Protein AF-A0A177VEA9-F1 (afdb_monomer)

Nearest PDB structures (foldseek):
  5j0h-assembly2_B  TM=8.529E-01  e=8.621E-01  synthetic construct
  5j0h-assembly1_A  TM=8.528E-01  e=9.200E-01  synthetic construct
  6msq-assembly1_A  TM=7.925E-01  e=1.118E+00  synthetic construct
  5of9-assembly1_B  TM=7.690E-01  e=9.819E-01  Homo sapiens
  6naf-assembly1_A  TM=8.409E-01  e=2.009E+00  synthetic construct

Secondary structure (DSSP, 8-state):
---TTSTTTHHHHHHHHGGG----PPP--SS-------------------S-TTHHHHHHHHHHHHHHHHHHHHTTGGGGGGS-HHHHHHHHHHHHHHHHHHHHHHHHHHHHHHHHTT--

Solvent-accessible surface area (backbone atoms only — not comparable to full-atom values): 7577 Å² total; per-residue (Å²): 136,83,68,79,73,63,70,72,53,57,65,62,60,58,62,69,62,60,80,79,72,72,80,83,76,72,82,88,66,78,88,70,74,88,78,83,74,79,88,74,77,74,70,79,73,81,69,74,76,85,57,72,80,58,55,67,58,52,48,52,37,53,51,54,28,50,52,35,50,50,51,25,49,74,74,35,57,93,51,51,88,81,47,55,74,68,53,45,51,52,41,51,51,34,53,52,51,30,54,51,37,49,50,52,37,55,53,50,53,54,50,50,51,58,51,58,76,69,57,130

Radius of gyration: 28.34 Å; Cα contacts (8 Å, |Δi|>4): 33; chains: 1; bounding box: 60×47×80 Å

Mean predicted aligned error: 18.33 Å

Foldseek 3Di:
DPDPVVVVVVVVVVVVVVVPDDDPPDPPDDPPDDPDDDPPPPDPPPPDCPDLPCPVVLVVLVVVLVVLVVVLVVLPVVPLVVDDPVSVVVSVVSVVVSVVSVVVSVVSVVVSVVVVVPDD

Organism: NCBI:txid13290

Sequence (120 aa):
MVCARLLLIAPFLLLATLAISAPLTGPICPPCSTLSTASSLETRTEGSPSGDMWDPVLQGFVDNYNRIMDEARQTGLYHYENMSPEQKARVTELMSQAKYAAKEMFRNARIIEKVRLRRP

pLDDT: mean 73.72, std 20.18, range [42.72, 97.19]

Structure (mmCIF, N/CA/C/O backbone):
data_AF-A0A177VEA9-F1
#
_entry.id   AF-A0A177VEA9-F1
#
loop_
_atom_site.group_PDB
_atom_site.id
_atom_site.type_symbol
_atom_site.label_a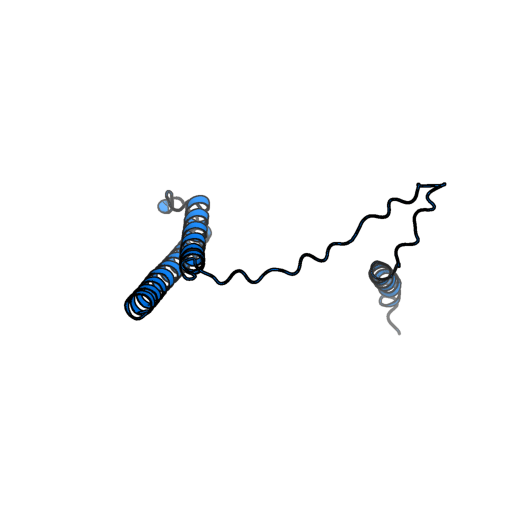tom_id
_atom_site.label_alt_id
_atom_site.label_comp_id
_atom_site.label_asym_id
_atom_site.label_entity_id
_atom_site.label_seq_id
_atom_site.pdbx_PDB_ins_code
_atom_site.Cartn_x
_atom_site.Cartn_y
_atom_site.Cartn_z
_atom_site.occupancy
_atom_site.B_iso_or_equiv
_atom_site.auth_seq_id
_atom_site.auth_comp_id
_atom_site.auth_asym_id
_atom_site.auth_atom_id
_atom_site.pdbx_PDB_model_num
ATOM 1 N N . MET A 1 1 ? 31.786 9.030 49.792 1.00 45.50 1 MET A N 1
ATOM 2 C CA . MET A 1 1 ? 31.054 7.750 49.921 1.00 45.50 1 MET A CA 1
ATOM 3 C C . MET A 1 1 ? 30.748 7.261 48.516 1.00 45.50 1 MET A C 1
ATOM 5 O O . MET A 1 1 ? 29.825 7.754 47.887 1.00 45.50 1 MET A O 1
ATOM 9 N N . VAL A 1 2 ? 31.625 6.416 47.973 1.00 51.34 2 VAL A N 1
ATOM 10 C CA . VAL A 1 2 ? 31.560 5.957 46.579 1.00 51.34 2 VAL A CA 1
ATOM 11 C C . VAL A 1 2 ? 30.554 4.809 46.504 1.00 51.34 2 VAL A C 1
ATOM 13 O O . VAL A 1 2 ? 30.642 3.847 47.262 1.00 51.34 2 VAL A O 1
ATOM 16 N N . CYS A 1 3 ? 29.543 4.976 45.656 1.00 49.50 3 CYS A N 1
ATOM 17 C CA . CYS A 1 3 ? 28.354 4.137 45.568 1.00 49.50 3 CYS A CA 1
ATOM 18 C C . CYS A 1 3 ? 28.681 2.652 45.335 1.00 49.50 3 CYS A C 1
ATOM 20 O O . CYS A 1 3 ? 29.024 2.249 44.225 1.00 49.50 3 CYS A O 1
ATOM 22 N N . ALA A 1 4 ? 28.433 1.819 46.350 1.00 57.16 4 ALA A N 1
ATOM 23 C CA . ALA A 1 4 ? 28.540 0.355 46.295 1.00 57.16 4 ALA A CA 1
ATOM 24 C C . ALA A 1 4 ? 27.642 -0.314 45.227 1.00 57.16 4 ALA A C 1
ATOM 26 O O . ALA A 1 4 ? 27.793 -1.495 44.935 1.00 57.16 4 ALA A O 1
ATOM 27 N N . ARG A 1 5 ? 26.715 0.435 44.613 1.00 56.41 5 ARG A N 1
ATOM 28 C CA . ARG A 1 5 ? 25.785 -0.060 43.586 1.00 56.41 5 ARG A CA 1
ATOM 29 C C . ARG A 1 5 ? 26.388 -0.136 42.175 1.00 56.41 5 ARG A C 1
ATOM 31 O O . ARG A 1 5 ? 25.845 -0.849 41.342 1.00 56.41 5 ARG A O 1
ATOM 38 N N . LEU A 1 6 ? 27.507 0.547 41.906 1.00 52.91 6 LEU A N 1
ATOM 39 C CA . LEU A 1 6 ? 28.163 0.536 40.585 1.00 52.91 6 LEU A CA 1
ATOM 40 C C . LEU A 1 6 ? 29.042 -0.706 40.348 1.00 52.91 6 LEU A C 1
ATOM 42 O O . LEU A 1 6 ? 29.246 -1.096 39.202 1.00 52.91 6 LEU A O 1
ATOM 46 N N . LEU A 1 7 ? 29.509 -1.370 41.412 1.00 54.59 7 LEU A N 1
ATOM 47 C CA . LEU A 1 7 ? 30.357 -2.568 41.309 1.00 54.59 7 LEU A CA 1
ATOM 48 C C . LEU A 1 7 ? 29.597 -3.835 40.881 1.00 54.59 7 LEU A C 1
ATOM 50 O O . LEU A 1 7 ? 30.218 -4.785 40.416 1.00 54.59 7 LEU A O 1
ATOM 54 N N . LEU A 1 8 ? 28.265 -3.850 40.991 1.00 58.12 8 LEU A N 1
ATOM 55 C CA . LEU A 1 8 ? 27.439 -5.012 40.634 1.00 58.12 8 LEU A CA 1
ATOM 56 C C . LEU A 1 8 ? 27.075 -5.084 39.144 1.00 58.12 8 LEU A C 1
ATOM 58 O O . LEU A 1 8 ? 26.653 -6.136 38.676 1.00 58.12 8 LEU A O 1
ATOM 62 N N . ILE A 1 9 ? 27.251 -3.996 38.388 1.00 59.81 9 ILE A N 1
ATOM 63 C CA . ILE A 1 9 ? 26.887 -3.931 36.960 1.00 59.81 9 ILE A CA 1
ATOM 64 C C . ILE A 1 9 ? 28.085 -4.291 36.062 1.00 59.81 9 ILE A C 1
ATOM 66 O O . ILE A 1 9 ? 27.911 -4.795 34.953 1.00 59.81 9 ILE A O 1
ATOM 70 N N . ALA A 1 10 ? 29.310 -4.110 36.565 1.00 58.12 10 ALA A N 1
ATOM 71 C CA . ALA A 1 10 ? 30.545 -4.427 35.851 1.00 58.12 10 ALA A CA 1
ATOM 72 C C . ALA A 1 10 ? 30.660 -5.892 35.359 1.00 58.12 10 ALA A C 1
ATOM 74 O O . ALA A 1 10 ? 31.034 -6.079 34.200 1.00 58.12 10 ALA A O 1
ATOM 75 N N . PRO A 1 11 ? 30.318 -6.940 36.143 1.00 60.03 11 PRO A N 1
ATOM 76 C CA . PRO A 1 11 ? 30.458 -8.316 35.661 1.00 60.03 11 PRO A CA 1
ATOM 77 C C . PRO A 1 11 ? 29.437 -8.685 34.571 1.00 60.03 11 PRO A C 1
ATOM 79 O O . PRO A 1 11 ? 29.753 -9.486 33.696 1.00 60.03 11 PRO A O 1
ATOM 82 N N . PHE A 1 12 ? 28.245 -8.074 34.559 1.00 58.47 12 PHE A N 1
ATOM 83 C CA . PHE A 1 12 ? 27.231 -8.333 33.525 1.00 58.47 12 PHE A CA 1
ATOM 84 C C . PHE A 1 12 ? 27.603 -7.728 32.164 1.00 58.47 12 PHE A C 1
ATOM 86 O O . PHE A 1 12 ? 27.297 -8.315 31.129 1.00 58.47 12 PHE A O 1
ATOM 93 N N . LEU A 1 13 ? 28.317 -6.598 32.151 1.00 57.31 13 LEU A N 1
ATOM 94 C CA . LEU A 1 13 ? 28.821 -5.987 30.915 1.00 57.31 13 LEU A CA 1
ATOM 95 C C . LEU A 1 13 ? 29.963 -6.791 30.270 1.00 57.31 13 LEU A C 1
ATOM 97 O O . LEU A 1 13 ? 30.078 -6.796 29.047 1.00 57.31 13 LEU A O 1
ATOM 101 N N . LEU A 1 14 ? 30.766 -7.511 31.062 1.00 55.47 14 LEU A N 1
ATOM 102 C CA . LEU A 1 14 ? 31.826 -8.398 30.555 1.00 55.47 14 LEU A CA 1
ATOM 103 C C . LEU A 1 14 ? 31.286 -9.693 29.921 1.00 55.47 14 LEU A C 1
ATOM 105 O O . LEU A 1 14 ? 31.923 -10.251 29.033 1.00 55.47 14 LEU A O 1
ATOM 109 N N . LEU A 1 15 ? 30.107 -10.165 30.336 1.00 54.41 15 LEU A N 1
ATOM 110 C CA . LEU A 1 15 ? 29.469 -11.353 29.750 1.00 54.41 15 LEU A CA 1
ATOM 111 C C . LEU A 1 15 ? 28.900 -11.086 28.347 1.00 54.41 15 LEU A C 1
ATOM 113 O O . LEU A 1 15 ? 28.901 -11.984 27.509 1.00 54.41 15 LEU A O 1
ATOM 117 N N . ALA A 1 16 ? 28.458 -9.857 28.059 1.00 55.09 16 ALA A N 1
ATOM 118 C CA . ALA A 1 16 ? 27.901 -9.496 26.753 1.00 55.09 16 ALA A CA 1
ATOM 119 C C . ALA A 1 16 ? 28.967 -9.374 25.646 1.00 55.09 16 ALA A C 1
ATOM 121 O O . ALA A 1 16 ? 28.654 -9.549 24.469 1.00 55.09 16 ALA A O 1
ATOM 122 N N . THR A 1 17 ? 30.228 -9.104 25.997 1.00 51.78 17 THR A N 1
ATOM 123 C CA . THR A 1 17 ? 31.314 -8.918 25.020 1.00 51.78 17 THR A CA 1
ATOM 124 C C . THR A 1 17 ? 32.035 -10.211 24.640 1.00 51.78 17 THR A C 1
ATOM 126 O O . THR A 1 17 ? 32.706 -10.239 23.611 1.00 51.78 17 THR A O 1
ATOM 129 N N . LEU A 1 18 ? 31.860 -11.307 25.389 1.00 47.31 18 LEU A N 1
ATOM 130 C CA . LEU A 1 18 ? 32.499 -12.590 25.063 1.00 47.31 18 LEU A CA 1
ATOM 131 C C . LEU A 1 18 ? 31.842 -13.331 23.882 1.00 47.31 18 LEU A C 1
ATOM 133 O O . LEU A 1 18 ? 32.449 -14.236 23.317 1.00 47.31 18 LEU A O 1
ATOM 137 N N . ALA A 1 19 ? 30.623 -12.954 23.482 1.00 49.78 19 ALA A N 1
ATOM 138 C CA . ALA A 1 19 ? 29.883 -13.639 22.418 1.00 49.78 19 ALA A CA 1
ATOM 139 C C . ALA A 1 19 ? 30.301 -13.238 20.986 1.00 49.78 19 ALA A C 1
ATOM 141 O O . ALA A 1 19 ? 29.819 -13.837 20.029 1.00 49.78 19 ALA A O 1
ATOM 142 N N . ILE A 1 20 ? 31.176 -12.235 20.817 1.00 54.25 20 ILE A N 1
ATOM 143 C CA . ILE A 1 20 ? 31.501 -11.660 19.494 1.00 54.25 20 ILE A CA 1
ATOM 144 C C . ILE A 1 20 ? 32.901 -12.059 18.990 1.00 54.25 20 ILE A C 1
ATOM 146 O O . ILE A 1 20 ? 33.250 -11.799 17.841 1.00 54.25 20 ILE A O 1
ATOM 150 N N . SER A 1 21 ? 33.707 -12.763 19.782 1.00 53.12 21 SER A N 1
ATOM 151 C CA . SER A 1 21 ? 35.072 -13.106 19.370 1.00 53.12 21 SER A CA 1
ATOM 152 C C . SER A 1 21 ? 35.501 -14.479 19.867 1.00 53.12 21 SER A C 1
ATOM 154 O O . SER A 1 21 ? 36.320 -14.601 20.775 1.00 53.12 21 SER A O 1
ATOM 156 N N . ALA A 1 22 ? 34.975 -15.521 19.230 1.00 48.22 22 ALA A N 1
ATOM 157 C CA . ALA A 1 22 ? 35.646 -16.809 19.174 1.00 48.22 22 ALA A CA 1
ATOM 158 C C . ALA A 1 22 ? 35.840 -17.167 17.692 1.00 48.22 22 ALA A C 1
ATOM 160 O O . ALA A 1 22 ? 34.844 -17.359 16.988 1.00 48.22 22 ALA A O 1
ATOM 161 N N . PRO A 1 23 ? 37.083 -17.230 17.176 1.00 49.41 23 PRO A N 1
ATOM 162 C CA . PRO A 1 23 ? 37.318 -17.898 15.906 1.00 49.41 23 PRO A CA 1
ATOM 163 C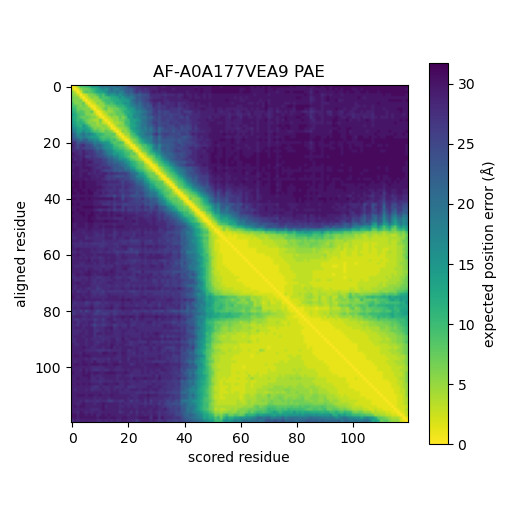 C . PRO A 1 23 ? 36.858 -19.347 16.086 1.00 49.41 23 PRO A C 1
ATOM 165 O O . PRO A 1 23 ? 37.154 -19.951 17.116 1.00 49.41 23 PRO A O 1
ATOM 168 N N . LEU A 1 24 ? 36.090 -19.882 15.134 1.00 44.91 24 LEU A N 1
ATOM 169 C CA . LEU A 1 24 ? 35.652 -21.277 15.166 1.00 44.91 24 LEU A CA 1
ATOM 170 C C . LEU A 1 24 ? 36.890 -22.184 15.246 1.00 44.91 24 LEU A C 1
ATOM 172 O O . LEU A 1 24 ? 37.538 -22.471 14.241 1.00 44.91 24 LEU A O 1
ATOM 176 N N . THR A 1 25 ? 37.224 -22.613 16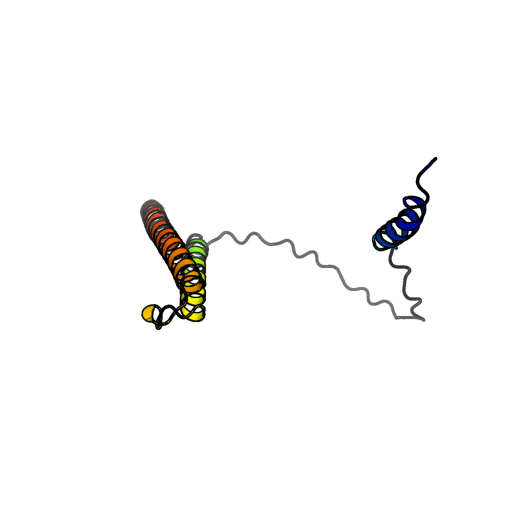.460 1.00 44.84 25 THR A N 1
ATOM 177 C CA . THR A 1 25 ? 38.193 -23.666 16.732 1.00 44.84 25 THR A CA 1
ATOM 178 C C . THR A 1 25 ? 37.668 -24.927 16.062 1.00 44.84 25 THR A C 1
ATOM 180 O O . THR A 1 25 ? 36.544 -25.357 16.325 1.00 44.84 25 THR A O 1
ATOM 183 N N . GLY A 1 26 ? 38.454 -25.448 15.121 1.00 43.91 26 GLY A N 1
ATOM 184 C CA . GLY A 1 26 ? 38.029 -26.481 14.188 1.00 43.91 26 GLY A CA 1
ATOM 185 C C . GLY A 1 26 ? 37.487 -27.745 14.862 1.00 43.91 26 GLY A C 1
ATOM 186 O O . GLY A 1 26 ? 37.940 -28.119 15.948 1.00 43.91 26 GLY A O 1
ATOM 187 N N . PRO A 1 27 ? 36.554 -28.454 14.210 1.00 44.16 27 PRO A N 1
ATOM 188 C CA . PRO A 1 27 ? 36.266 -29.818 14.593 1.00 44.16 27 PRO A CA 1
ATOM 189 C C . PRO A 1 27 ? 37.486 -30.666 14.232 1.00 44.16 27 PRO A C 1
ATOM 191 O O . PRO A 1 27 ? 37.890 -30.760 13.072 1.00 44.16 27 PRO A O 1
ATOM 194 N N . ILE A 1 28 ? 38.083 -31.287 15.244 1.00 49.19 28 ILE A N 1
ATOM 195 C CA . ILE A 1 28 ? 38.994 -32.414 15.068 1.00 49.19 28 ILE A CA 1
ATOM 196 C C . ILE A 1 28 ? 38.178 -33.520 14.372 1.00 49.19 28 ILE A C 1
ATOM 198 O O . ILE A 1 28 ? 37.432 -34.253 15.015 1.00 49.19 28 ILE A O 1
ATOM 202 N N . CYS A 1 29 ? 38.265 -33.580 13.041 1.00 43.84 29 CYS A N 1
ATOM 203 C CA . CYS A 1 29 ? 37.746 -34.658 12.194 1.00 43.84 29 CYS A CA 1
ATOM 204 C C . CYS A 1 29 ? 38.842 -35.741 12.140 1.00 43.84 29 CYS A C 1
ATOM 206 O O . CYS A 1 29 ? 39.918 -35.460 11.605 1.00 43.84 29 CYS A O 1
ATOM 208 N N . PRO A 1 30 ? 38.652 -36.958 12.681 1.00 55.88 30 PRO A N 1
ATOM 209 C CA . PRO A 1 30 ? 39.517 -38.087 12.339 1.00 55.88 30 PRO A CA 1
ATOM 210 C C . PRO A 1 30 ? 39.206 -38.527 10.894 1.00 55.88 30 PRO A C 1
ATOM 212 O O . PRO A 1 30 ? 38.095 -38.302 10.424 1.00 55.88 30 PRO A O 1
ATOM 215 N N . PRO A 1 31 ? 40.170 -39.126 10.176 1.00 48.06 31 PRO A N 1
ATOM 216 C CA . PRO A 1 31 ? 40.556 -38.755 8.810 1.00 48.06 31 PRO A CA 1
ATOM 217 C C . PRO A 1 31 ? 39.361 -38.663 7.849 1.00 48.06 31 PRO A C 1
ATOM 219 O O . PRO A 1 31 ? 39.001 -39.617 7.162 1.00 48.06 31 PRO A O 1
ATOM 222 N N . CYS A 1 32 ? 38.758 -37.480 7.783 1.00 45.50 32 CYS A N 1
ATOM 223 C CA . CYS A 1 32 ? 37.720 -37.172 6.817 1.00 45.50 32 CYS A CA 1
ATOM 224 C C . CYS A 1 32 ? 38.425 -36.958 5.475 1.00 45.50 32 CYS A C 1
ATOM 226 O O . CYS A 1 32 ? 39.159 -35.987 5.290 1.00 45.50 32 CYS A O 1
ATOM 228 N N . SER A 1 33 ? 38.288 -37.948 4.593 1.00 44.06 33 SER A N 1
ATOM 229 C CA . SER A 1 33 ? 38.929 -38.005 3.285 1.00 44.06 33 SER A CA 1
ATOM 230 C C . SER A 1 33 ? 38.735 -36.707 2.502 1.00 44.06 33 SER A C 1
ATOM 232 O O . SER A 1 33 ? 37.648 -36.135 2.459 1.00 44.06 33 SER A O 1
ATOM 234 N N . THR A 1 34 ? 39.819 -36.265 1.876 1.00 50.78 34 THR A N 1
ATOM 235 C CA . THR A 1 34 ? 39.936 -35.110 0.989 1.00 50.78 34 THR A CA 1
ATOM 236 C C . THR A 1 34 ? 38.832 -35.111 -0.075 1.00 50.78 34 THR A C 1
ATOM 238 O O . THR A 1 34 ? 38.970 -35.742 -1.119 1.00 50.78 34 THR A O 1
ATOM 241 N N . LEU A 1 35 ? 37.747 -34.367 0.148 1.00 43.97 35 LEU A N 1
ATOM 242 C CA . LEU A 1 35 ? 36.853 -33.942 -0.928 1.00 43.97 35 LEU A CA 1
ATOM 2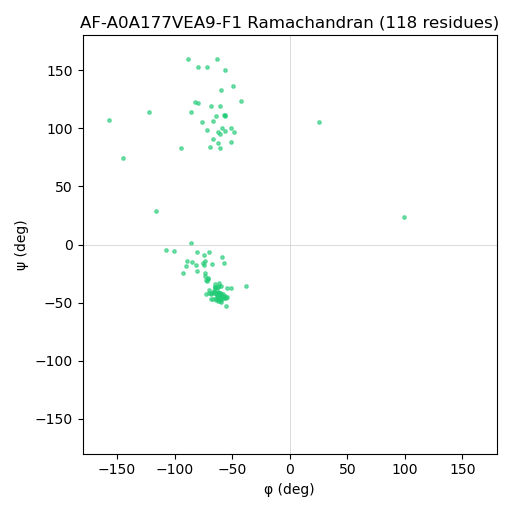43 C C . LEU A 1 35 ? 37.280 -32.550 -1.384 1.00 43.97 35 LEU A C 1
ATOM 245 O O . LEU A 1 35 ? 36.777 -31.515 -0.960 1.00 43.97 35 LEU A O 1
ATOM 249 N N . SER A 1 36 ? 38.275 -32.570 -2.263 1.00 49.78 36 SER A N 1
ATOM 250 C CA . SER A 1 36 ? 38.539 -31.492 -3.200 1.00 49.78 36 SER A CA 1
ATOM 251 C C . SER A 1 36 ? 37.352 -31.392 -4.149 1.00 49.78 36 SER A C 1
ATOM 253 O O . SER A 1 36 ? 37.189 -32.293 -4.965 1.00 49.78 36 SER A O 1
ATOM 255 N N . THR A 1 37 ? 36.535 -30.337 -4.090 1.00 45.84 37 THR A N 1
ATOM 256 C CA . THR A 1 37 ? 35.857 -29.839 -5.300 1.00 45.84 37 THR A CA 1
ATOM 257 C C . THR A 1 37 ? 35.451 -28.370 -5.155 1.00 45.84 37 THR A C 1
ATOM 259 O O . THR A 1 37 ? 34.550 -28.025 -4.402 1.00 45.84 37 THR A O 1
ATOM 262 N N . ALA A 1 38 ? 36.190 -27.528 -5.881 1.00 48.34 38 ALA A N 1
ATOM 263 C CA . ALA A 1 38 ? 35.841 -26.226 -6.446 1.00 48.34 38 ALA A CA 1
ATOM 264 C C . ALA A 1 38 ? 34.724 -25.401 -5.773 1.00 48.34 38 ALA A C 1
ATOM 266 O O . ALA A 1 38 ? 33.538 -25.588 -6.029 1.00 48.34 38 ALA A O 1
ATOM 267 N N . SER A 1 39 ? 35.136 -24.351 -5.057 1.00 42.72 39 SER A N 1
ATOM 268 C CA . SER A 1 39 ? 34.330 -23.134 -4.943 1.00 42.72 39 SER A CA 1
ATOM 269 C C . SER A 1 39 ? 34.272 -22.482 -6.328 1.00 42.72 39 SER A C 1
ATOM 271 O O . SER A 1 39 ? 35.168 -21.724 -6.706 1.00 42.72 39 SER A O 1
ATOM 273 N N . SER A 1 40 ? 33.268 -22.833 -7.137 1.00 50.66 40 SER A N 1
ATOM 274 C CA . SER A 1 40 ? 32.919 -22.022 -8.297 1.00 50.66 40 SER A CA 1
ATOM 275 C C . SER A 1 40 ? 32.264 -20.757 -7.764 1.00 50.66 40 SER A C 1
ATOM 277 O O . SER A 1 40 ? 31.089 -20.742 -7.397 1.00 50.66 40 SER A O 1
ATOM 279 N N . LEU A 1 41 ? 33.057 -19.694 -7.685 1.00 46.03 41 LEU A N 1
ATOM 280 C CA . LEU A 1 41 ? 32.556 -18.338 -7.575 1.00 46.03 41 LEU A CA 1
ATOM 281 C C . LEU A 1 41 ? 31.758 -18.068 -8.860 1.00 46.03 41 LEU A C 1
ATOM 283 O O . LEU A 1 41 ? 32.322 -17.634 -9.864 1.00 46.03 41 LEU A O 1
ATOM 287 N N . GLU A 1 42 ? 30.468 -18.413 -8.857 1.00 50.50 42 GLU A N 1
ATOM 288 C CA . GLU A 1 42 ? 29.529 -18.000 -9.894 1.00 50.50 42 GLU A CA 1
ATOM 289 C C . GLU A 1 42 ? 29.527 -16.476 -9.897 1.00 50.50 42 GLU A C 1
ATOM 291 O O . GLU A 1 42 ? 28.954 -15.790 -9.045 1.00 50.50 42 GLU A O 1
ATOM 296 N N . THR A 1 43 ? 30.269 -15.945 -10.858 1.00 49.03 43 THR A N 1
ATOM 297 C CA . THR A 1 43 ? 30.205 -14.563 -11.280 1.00 49.03 43 THR A CA 1
ATOM 298 C C . THR A 1 43 ? 28.754 -14.341 -11.657 1.00 49.03 43 THR A C 1
ATOM 300 O O . THR A 1 43 ? 28.261 -14.950 -12.607 1.00 49.03 43 THR A O 1
ATOM 303 N N . ARG A 1 44 ? 28.046 -13.525 -10.865 1.00 55.41 44 ARG A N 1
ATOM 304 C CA . ARG A 1 44 ? 26.709 -13.038 -11.205 1.00 55.41 44 ARG A CA 1
ATOM 305 C C . ARG A 1 44 ? 26.818 -12.464 -12.608 1.00 55.41 44 ARG A C 1
ATOM 307 O O . ARG A 1 44 ? 27.363 -11.381 -12.795 1.00 55.41 44 ARG A O 1
ATOM 314 N N . THR A 1 45 ? 26.393 -13.246 -13.591 1.00 45.97 45 THR A N 1
ATOM 315 C CA . THR A 1 45 ? 26.294 -12.780 -14.959 1.00 45.97 45 THR A CA 1
ATOM 316 C C . THR A 1 45 ? 25.196 -11.741 -14.880 1.00 45.97 45 THR A C 1
ATOM 318 O O . THR A 1 45 ? 24.042 -12.087 -14.626 1.00 45.97 45 THR A O 1
ATOM 321 N N . GLU A 1 46 ? 25.569 -10.464 -14.962 1.00 51.66 46 GLU A N 1
ATOM 322 C CA . GLU A 1 46 ? 24.634 -9.375 -15.198 1.00 51.66 46 GLU A CA 1
ATOM 323 C C . GLU A 1 46 ? 23.990 -9.657 -16.554 1.00 51.66 46 GLU A C 1
ATOM 325 O O . GLU A 1 46 ? 24.441 -9.214 -17.609 1.00 51.66 46 GLU A O 1
ATOM 330 N N . GLY A 1 47 ? 22.966 -10.509 -16.527 1.00 50.12 47 GLY A N 1
ATOM 331 C CA . GLY A 1 47 ? 22.064 -10.698 -17.635 1.00 50.12 47 GLY A CA 1
ATOM 332 C C . GLY A 1 47 ? 21.492 -9.329 -17.930 1.00 50.12 47 GLY A C 1
ATOM 333 O O . GLY A 1 47 ? 20.777 -8.761 -17.104 1.00 50.12 47 GLY A O 1
ATOM 334 N N . SER A 1 48 ? 21.865 -8.783 -19.085 1.00 53.47 48 SER A N 1
ATOM 335 C CA . SER A 1 48 ? 21.229 -7.603 -19.652 1.00 53.47 48 SER A CA 1
ATOM 336 C C . SER A 1 48 ? 19.715 -7.753 -19.464 1.00 53.47 48 SER A C 1
ATOM 338 O O . SER A 1 48 ? 19.185 -8.800 -19.862 1.00 53.47 48 SER A O 1
ATOM 340 N N . PRO A 1 49 ? 19.018 -6.798 -18.815 1.00 56.44 49 PRO A N 1
ATOM 341 C CA . PRO A 1 49 ? 17.586 -6.902 -18.600 1.00 56.44 49 PRO A CA 1
ATOM 342 C C . PRO A 1 49 ? 16.906 -6.739 -19.961 1.00 56.44 49 PRO A C 1
ATOM 344 O O . PRO A 1 49 ? 16.512 -5.651 -20.367 1.00 56.44 49 PRO A O 1
ATOM 347 N N . SER A 1 50 ? 16.821 -7.849 -20.690 1.00 56.31 50 SER A N 1
ATOM 348 C CA . SER A 1 50 ? 16.024 -8.006 -21.904 1.00 56.31 50 SER A CA 1
ATOM 349 C C . SER A 1 50 ? 14.532 -8.117 -21.575 1.00 56.31 50 SER A C 1
ATOM 351 O O . SER A 1 50 ? 13.700 -8.050 -22.474 1.00 56.31 50 SER A O 1
ATOM 353 N N . GLY A 1 51 ? 14.189 -8.236 -20.287 1.00 63.69 51 GLY A N 1
ATOM 354 C CA . GLY A 1 51 ? 12.836 -8.102 -19.760 1.00 63.69 51 GLY A CA 1
ATOM 355 C C . GLY A 1 51 ? 12.480 -6.657 -19.410 1.00 63.69 51 GLY A C 1
ATOM 356 O O . GLY A 1 51 ? 13.346 -5.803 -19.201 1.00 63.69 51 GLY A O 1
ATOM 357 N N . ASP A 1 52 ? 11.182 -6.383 -19.329 1.00 76.50 52 ASP A N 1
ATOM 358 C CA . ASP A 1 52 ? 10.660 -5.091 -18.907 1.00 76.50 52 ASP A CA 1
ATOM 359 C C . ASP A 1 52 ? 11.077 -4.782 -17.460 1.00 76.50 52 ASP A C 1
ATOM 361 O O . ASP A 1 52 ? 10.470 -5.232 -16.490 1.00 76.50 52 ASP A O 1
ATOM 365 N N . MET A 1 53 ? 12.152 -4.002 -17.317 1.00 83.38 53 MET A N 1
ATOM 366 C CA . MET A 1 53 ? 12.733 -3.623 -16.023 1.00 83.38 53 MET A CA 1
ATOM 367 C C . MET A 1 53 ? 11.744 -2.923 -15.077 1.00 83.38 53 MET A C 1
ATOM 369 O O . MET A 1 53 ? 12.028 -2.790 -13.888 1.00 83.38 53 MET A O 1
ATOM 373 N N . TRP A 1 54 ? 10.609 -2.447 -15.591 1.00 85.31 54 TRP A N 1
ATOM 374 C CA . TRP A 1 54 ? 9.625 -1.708 -14.816 1.00 85.31 54 TRP A CA 1
ATOM 375 C C . TRP A 1 54 ? 8.559 -2.598 -14.179 1.00 85.31 54 TRP A C 1
ATOM 377 O O . TRP A 1 54 ? 7.922 -2.159 -13.222 1.00 85.31 54 TRP A O 1
ATOM 387 N N . ASP A 1 55 ? 8.382 -3.835 -14.649 1.00 86.31 55 ASP A N 1
ATOM 388 C CA . ASP A 1 55 ? 7.385 -4.753 -14.088 1.00 86.31 55 ASP A CA 1
ATOM 389 C C . ASP A 1 55 ? 7.665 -5.098 -12.616 1.00 86.31 55 ASP A C 1
ATOM 391 O O . ASP A 1 55 ? 6.752 -4.949 -11.801 1.00 86.31 55 ASP A O 1
ATOM 395 N N . PRO A 1 56 ? 8.906 -5.434 -12.198 1.00 89.12 56 PRO A N 1
ATOM 396 C CA . PRO A 1 56 ? 9.207 -5.653 -10.781 1.00 89.12 56 PRO A CA 1
ATOM 397 C C . PRO A 1 56 ? 8.972 -4.404 -9.921 1.00 89.12 56 PRO A C 1
ATOM 399 O O . PRO A 1 56 ? 8.565 -4.500 -8.765 1.00 89.12 56 PRO A O 1
ATOM 402 N N . VAL A 1 57 ? 9.206 -3.217 -10.491 1.00 87.25 57 VAL A N 1
ATOM 403 C CA . VAL A 1 57 ? 8.997 -1.936 -9.803 1.00 87.25 57 VAL A CA 1
ATOM 404 C C . VAL A 1 57 ? 7.506 -1.694 -9.569 1.00 87.25 57 VAL A C 1
ATOM 406 O O . VAL A 1 57 ? 7.100 -1.355 -8.459 1.00 87.25 57 VAL A O 1
ATOM 409 N N . LEU A 1 58 ? 6.681 -1.899 -10.598 1.00 88.25 58 LEU A N 1
ATOM 410 C CA . LEU A 1 58 ? 5.223 -1.819 -10.502 1.00 88.25 58 LEU A CA 1
ATOM 411 C C . LEU A 1 58 ? 4.662 -2.836 -9.512 1.00 88.25 58 LEU A C 1
ATOM 413 O O . LEU A 1 58 ? 3.828 -2.473 -8.681 1.00 88.25 58 LEU A O 1
ATOM 417 N N . GLN A 1 59 ? 5.165 -4.069 -9.560 1.00 89.88 59 GLN A N 1
ATOM 418 C CA . GLN A 1 59 ? 4.761 -5.128 -8.647 1.00 89.88 59 GLN A CA 1
ATOM 419 C C . GLN A 1 59 ? 5.014 -4.734 -7.187 1.00 89.88 59 GLN A C 1
ATOM 421 O O . GLN A 1 59 ? 4.120 -4.876 -6.362 1.00 89.88 59 GLN A O 1
ATOM 426 N N . GLY A 1 60 ? 6.159 -4.116 -6.875 1.00 92.88 60 GLY A N 1
ATOM 427 C CA . GLY A 1 60 ? 6.448 -3.642 -5.517 1.00 92.88 60 GLY A CA 1
ATOM 428 C C . GLY A 1 60 ? 5.437 -2.615 -4.982 1.00 92.88 60 GLY A C 1
ATOM 429 O O . GLY A 1 60 ? 5.084 -2.642 -3.800 1.00 92.88 60 GLY A O 1
ATOM 430 N N . PHE A 1 61 ? 4.917 -1.727 -5.838 1.00 90.88 61 PHE A N 1
ATOM 431 C CA . PHE A 1 61 ? 3.861 -0.789 -5.437 1.00 90.88 61 PHE A CA 1
ATOM 432 C C . PHE A 1 61 ? 2.523 -1.492 -5.185 1.00 90.88 61 PHE A C 1
ATOM 434 O O . PHE A 1 61 ? 1.840 -1.164 -4.210 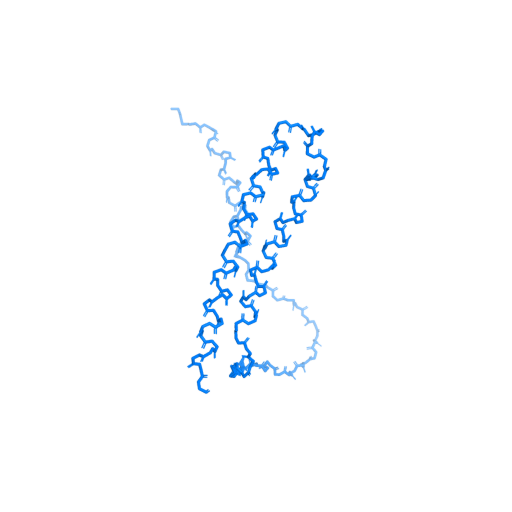1.00 90.88 61 PHE A O 1
ATOM 441 N N . VAL A 1 62 ? 2.166 -2.455 -6.039 1.00 92.19 62 VAL A N 1
ATOM 442 C CA . VAL A 1 62 ? 0.955 -3.276 -5.892 1.00 92.19 62 VAL A CA 1
ATOM 443 C C . VAL A 1 62 ? 1.019 -4.093 -4.602 1.00 92.19 62 VAL A C 1
ATOM 445 O O . VAL A 1 62 ? 0.079 -4.062 -3.810 1.00 92.19 62 VAL A O 1
ATOM 448 N N . ASP A 1 63 ? 2.147 -4.751 -4.342 1.00 95.75 63 ASP A N 1
ATOM 449 C CA . ASP A 1 63 ? 2.356 -5.575 -3.153 1.00 95.75 63 ASP A CA 1
ATOM 450 C C . ASP A 1 63 ? 2.257 -4.743 -1.871 1.00 95.75 63 ASP A C 1
ATOM 452 O O . ASP A 1 63 ? 1.593 -5.144 -0.913 1.00 95.75 63 ASP A O 1
ATOM 456 N N . ASN A 1 64 ? 2.849 -3.543 -1.850 1.00 94.06 64 ASN A N 1
ATOM 457 C CA . ASN A 1 64 ? 2.738 -2.659 -0.692 1.00 94.06 64 ASN A CA 1
ATOM 458 C C . ASN A 1 64 ? 1.295 -2.187 -0.458 1.00 94.06 64 ASN A C 1
ATOM 460 O O . ASN A 1 64 ? 0.843 -2.162 0.686 1.00 94.06 64 ASN A O 1
ATOM 464 N N . TYR A 1 65 ? 0.561 -1.831 -1.517 1.00 93.38 65 TYR A N 1
ATOM 465 C CA . TYR A 1 65 ? -0.853 -1.474 -1.397 1.00 93.38 65 TYR A CA 1
ATOM 466 C C . TYR A 1 65 ? -1.679 -2.643 -0.842 1.00 93.38 65 TYR A C 1
ATOM 468 O O . TYR A 1 65 ? -2.419 -2.464 0.128 1.00 93.38 65 TYR A O 1
ATOM 476 N N . ASN A 1 66 ? -1.504 -3.841 -1.405 1.00 95.50 66 ASN A N 1
ATOM 477 C CA . ASN A 1 66 ? -2.207 -5.047 -0.972 1.00 95.50 66 ASN A CA 1
ATOM 478 C C . ASN A 1 66 ? -1.915 -5.370 0.493 1.00 95.50 66 ASN A C 1
ATOM 480 O O . ASN A 1 66 ? -2.846 -5.586 1.262 1.00 95.50 66 ASN A O 1
ATOM 484 N N . ARG A 1 67 ? -0.647 -5.289 0.915 1.00 97.19 67 ARG A N 1
ATOM 485 C CA . ARG A 1 67 ? -0.250 -5.498 2.313 1.00 97.19 67 ARG A CA 1
ATOM 486 C C . ARG A 1 67 ? -0.998 -4.571 3.274 1.00 97.19 67 ARG A C 1
ATOM 488 O O . ARG A 1 67 ? -1.482 -5.029 4.304 1.00 97.19 67 ARG A O 1
ATOM 495 N N . ILE A 1 68 ? -1.106 -3.279 2.953 1.00 94.44 68 ILE A N 1
ATOM 4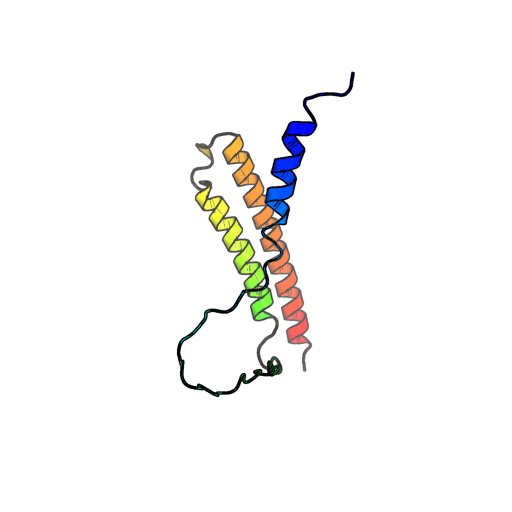96 C CA . ILE A 1 68 ? -1.811 -2.309 3.810 1.00 94.44 68 ILE A CA 1
ATOM 497 C C . ILE A 1 68 ? -3.315 -2.615 3.848 1.00 94.44 68 ILE A C 1
ATOM 499 O O . ILE A 1 68 ? -3.936 -2.553 4.909 1.00 94.44 68 ILE A O 1
ATOM 503 N N . MET A 1 69 ? -3.905 -2.972 2.705 1.00 95.75 69 MET A N 1
ATOM 504 C CA . MET A 1 69 ? -5.320 -3.349 2.626 1.00 95.75 69 MET A CA 1
ATOM 505 C C . MET A 1 69 ? -5.624 -4.635 3.401 1.00 95.75 69 MET A C 1
ATOM 507 O O . MET A 1 69 ? -6.670 -4.732 4.045 1.00 95.75 69 MET A O 1
ATOM 511 N N . ASP A 1 70 ? -4.711 -5.601 3.380 1.00 95.88 70 ASP A N 1
ATOM 512 C CA . ASP A 1 70 ? -4.822 -6.836 4.148 1.00 95.88 70 ASP A CA 1
ATOM 513 C C . ASP A 1 70 ? -4.713 -6.568 5.652 1.00 95.88 70 ASP A C 1
ATOM 515 O O . ASP A 1 70 ? -5.523 -7.087 6.419 1.00 95.88 70 ASP A O 1
ATOM 519 N N . GLU A 1 71 ? -3.797 -5.696 6.081 1.00 93.12 71 GLU A N 1
ATOM 520 C CA . GLU A 1 71 ? -3.693 -5.270 7.482 1.00 93.12 71 GLU A CA 1
ATOM 521 C C . GLU A 1 71 ? -4.968 -4.542 7.942 1.00 93.12 71 GLU A C 1
ATOM 523 O O . GLU A 1 71 ? -5.499 -4.817 9.022 1.00 93.12 71 GLU A O 1
ATOM 528 N N . ALA A 1 72 ? -5.532 -3.668 7.100 1.00 90.25 72 ALA A N 1
ATOM 529 C CA . ALA A 1 72 ? -6.804 -3.006 7.388 1.00 90.25 72 ALA A CA 1
ATOM 530 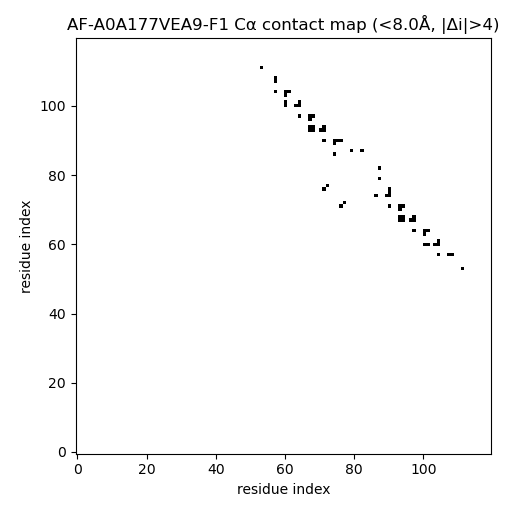C C . ALA A 1 72 ? -7.942 -4.029 7.526 1.00 90.25 72 ALA A C 1
ATOM 532 O O . ALA A 1 72 ? -8.744 -3.954 8.462 1.00 90.25 72 ALA A O 1
ATOM 533 N N . ARG A 1 73 ? -7.985 -5.030 6.637 1.00 91.19 73 ARG A N 1
ATOM 534 C CA . ARG A 1 73 ? -8.961 -6.124 6.693 1.00 91.19 73 ARG A CA 1
ATOM 535 C C . ARG A 1 73 ? -8.838 -6.927 7.986 1.00 91.19 73 ARG A C 1
ATOM 537 O O . ARG A 1 73 ? -9.852 -7.163 8.635 1.00 91.19 73 ARG A O 1
ATOM 544 N N . GLN A 1 74 ? -7.621 -7.301 8.376 1.00 90.62 74 GLN A N 1
ATOM 545 C CA . GLN A 1 74 ? -7.347 -8.045 9.611 1.00 90.62 74 GLN A CA 1
ATOM 546 C C . GLN A 1 74 ? -7.696 -7.243 10.867 1.00 90.62 74 GLN A C 1
ATOM 548 O O . GLN A 1 74 ? -8.198 -7.804 11.836 1.00 90.62 74 GLN A O 1
ATOM 553 N N . THR A 1 75 ? -7.513 -5.923 10.823 1.00 88.31 75 THR A N 1
ATOM 554 C CA . THR A 1 75 ? -7.927 -5.009 11.903 1.00 88.31 75 THR A CA 1
ATOM 555 C C . THR A 1 75 ? -9.454 -4.877 11.987 1.00 88.31 75 THR A C 1
ATOM 557 O O . THR A 1 75 ? -9.981 -4.301 12.932 1.00 88.31 75 THR A O 1
ATOM 560 N N . GLY A 1 76 ? -10.182 -5.459 11.031 1.00 88.19 76 GLY A N 1
ATOM 561 C CA . GLY A 1 76 ? -11.628 -5.593 11.057 1.00 88.19 76 GLY A CA 1
ATOM 562 C C . GLY A 1 76 ? -12.354 -4.551 10.221 1.00 88.19 76 GLY A C 1
ATOM 563 O O . GLY A 1 76 ? -13.511 -4.296 10.518 1.00 88.19 76 GLY A O 1
ATOM 564 N N . LEU A 1 77 ? -11.723 -3.938 9.208 1.00 87.12 77 LEU A N 1
ATOM 565 C CA . LEU A 1 77 ? -12.296 -2.871 8.362 1.00 87.12 77 LEU A CA 1
ATOM 566 C C . LEU A 1 77 ? -13.793 -3.052 8.013 1.00 87.12 77 LEU A C 1
ATOM 568 O O . LEU A 1 77 ? -14.531 -2.074 7.977 1.00 87.12 77 LEU A O 1
ATOM 572 N N . TYR A 1 78 ? -14.267 -4.284 7.800 1.00 89.69 78 TYR A N 1
ATOM 573 C CA . TYR A 1 78 ? -15.674 -4.588 7.487 1.00 89.69 78 TYR A CA 1
ATOM 574 C C . TYR A 1 78 ? -16.659 -4.473 8.665 1.00 89.69 78 TYR A C 1
ATOM 576 O O . TYR A 1 78 ? -17.867 -4.421 8.458 1.00 89.69 78 TYR A O 1
ATOM 584 N N . HIS A 1 79 ? -16.160 -4.408 9.894 1.00 90.38 79 HIS A N 1
ATOM 585 C CA . HIS A 1 79 ? -16.916 -4.250 11.137 1.00 90.38 79 HIS A CA 1
ATOM 586 C C . HIS A 1 79 ? -16.581 -2.925 11.833 1.00 90.38 79 HIS A C 1
ATOM 588 O O . HIS A 1 79 ? -16.664 -2.826 13.057 1.00 90.38 79 HIS A O 1
ATOM 594 N N . TYR A 1 80 ? -16.199 -1.907 11.053 1.00 89.38 80 TYR A N 1
ATOM 595 C CA . TYR A 1 80 ? -15.738 -0.612 11.554 1.00 89.38 80 TYR A CA 1
ATOM 596 C C . TYR A 1 80 ? -16.690 0.024 12.574 1.00 89.38 80 TYR A C 1
ATOM 598 O O . TYR A 1 80 ? -16.238 0.603 13.555 1.00 89.38 80 TYR A O 1
ATOM 606 N N . GLU A 1 81 ? -18.007 -0.106 12.399 1.00 89.31 81 GLU A N 1
ATOM 607 C CA . GLU A 1 81 ? -18.990 0.493 13.312 1.00 89.31 81 GLU A CA 1
ATOM 608 C C . GLU A 1 81 ? -18.891 -0.058 14.743 1.00 89.31 81 GLU A C 1
ATOM 610 O O . GLU A 1 81 ? -18.973 0.717 15.701 1.00 89.31 81 GLU A O 1
ATOM 615 N N . ASN A 1 82 ? -18.587 -1.352 14.876 1.00 91.69 82 ASN A N 1
ATOM 616 C CA . ASN A 1 82 ? -18.531 -2.083 16.145 1.00 91.69 82 ASN A CA 1
ATOM 617 C C . ASN A 1 82 ? -17.175 -1.972 16.863 1.00 91.69 82 ASN A C 1
ATOM 619 O O . ASN A 1 82 ? -16.980 -2.572 17.917 1.00 91.69 82 ASN A O 1
ATOM 623 N N . MET A 1 83 ? -16.225 -1.230 16.293 1.00 92.38 83 MET A N 1
ATOM 624 C CA . MET A 1 83 ? -14.882 -1.071 16.845 1.00 92.38 83 MET A CA 1
ATOM 625 C C . MET A 1 83 ? -14.802 -0.055 17.982 1.00 92.38 83 MET A C 1
ATOM 627 O O . MET A 1 83 ? -15.525 0.953 17.996 1.00 92.38 83 MET A O 1
ATOM 631 N N . SER A 1 84 ? -13.822 -0.266 18.865 1.00 93.75 84 SER A N 1
ATOM 632 C CA . SER A 1 84 ? -13.386 0.748 19.825 1.00 93.75 84 SER A CA 1
ATOM 633 C C . SER A 1 84 ? -12.795 1.976 19.107 1.00 93.75 84 SER A C 1
ATOM 635 O O . SER A 1 84 ? -12.374 1.882 17.946 1.00 93.75 84 SER A O 1
ATOM 637 N N . PRO A 1 85 ? -12.733 3.146 19.766 1.00 94.62 85 PRO A N 1
ATOM 638 C CA . PRO A 1 85 ? -12.111 4.339 19.191 1.00 94.62 85 PRO A CA 1
ATOM 639 C C . PRO A 1 85 ? -10.662 4.119 18.726 1.00 94.62 85 PRO A C 1
ATOM 641 O O . PRO A 1 85 ? -10.271 4.618 17.672 1.00 94.62 85 PRO A O 1
ATOM 644 N N . GLU A 1 86 ? -9.875 3.333 19.461 1.00 92.06 86 GLU A N 1
ATOM 645 C CA . GLU A 1 86 ? -8.472 3.041 19.144 1.00 92.06 86 GLU A CA 1
ATOM 646 C C . GLU A 1 86 ? -8.349 2.184 17.878 1.00 92.06 86 GLU A C 1
ATOM 648 O O . GLU A 1 86 ? -7.531 2.462 17.000 1.00 92.06 86 GLU A O 1
ATOM 653 N N . GLN A 1 87 ? -9.208 1.171 17.744 1.00 91.19 87 GLN A N 1
ATOM 654 C CA . GLN A 1 87 ? -9.279 0.332 16.548 1.00 91.19 87 GLN A CA 1
ATOM 655 C C . GLN A 1 87 ? -9.709 1.151 15.323 1.00 91.19 87 GLN A C 1
ATOM 657 O O . GLN A 1 87 ? -9.101 1.042 14.258 1.00 91.19 87 GLN A O 1
ATOM 662 N N . LYS A 1 88 ? -10.696 2.042 15.488 1.00 93.19 88 LYS A N 1
ATOM 663 C CA . LYS A 1 88 ? -11.131 2.980 14.440 1.00 93.19 88 LYS A CA 1
ATOM 664 C C . LYS A 1 88 ? -9.999 3.902 13.995 1.00 93.19 88 LYS A C 1
ATOM 666 O O . LYS A 1 88 ? -9.811 4.102 12.792 1.00 93.19 88 LYS A O 1
ATOM 671 N N . ALA A 1 89 ? -9.219 4.425 14.941 1.00 94.31 89 ALA A N 1
ATOM 672 C CA . ALA A 1 89 ? -8.055 5.253 14.644 1.00 94.31 89 ALA A CA 1
ATOM 673 C C . ALA A 1 89 ? -7.009 4.475 13.833 1.00 94.31 89 ALA A C 1
ATOM 675 O O . ALA A 1 89 ? -6.549 4.965 12.801 1.00 94.31 89 ALA A O 1
ATOM 676 N N . ARG A 1 90 ? -6.706 3.232 14.230 1.00 93.25 90 ARG A N 1
ATOM 677 C CA . ARG A 1 90 ? -5.763 2.370 13.504 1.00 93.25 90 ARG A CA 1
ATOM 678 C C . ARG A 1 90 ? -6.231 2.050 12.085 1.00 93.25 90 ARG A C 1
ATOM 680 O O . ARG A 1 90 ? -5.451 2.161 11.144 1.00 93.25 90 ARG A O 1
ATOM 687 N N . VAL A 1 91 ? -7.501 1.693 11.901 1.00 93.31 91 VAL A N 1
ATOM 688 C CA . VAL A 1 91 ? -8.062 1.446 10.562 1.00 93.31 91 VAL A CA 1
ATOM 689 C C . VAL A 1 91 ? -8.023 2.714 9.711 1.00 93.31 91 VAL A C 1
ATOM 691 O O . VAL A 1 91 ? -7.646 2.658 8.544 1.00 93.31 91 VAL A O 1
ATOM 694 N N . THR A 1 92 ? -8.350 3.871 10.289 1.00 93.94 92 THR A N 1
ATOM 695 C CA . THR A 1 92 ? -8.277 5.164 9.590 1.00 93.94 92 THR A CA 1
ATOM 696 C C . THR A 1 92 ? -6.852 5.475 9.130 1.00 93.94 92 THR A C 1
ATOM 698 O O . THR A 1 92 ? -6.648 5.915 7.995 1.00 93.94 92 THR A O 1
ATOM 701 N N . GLU A 1 93 ? -5.858 5.209 9.977 1.00 95.62 93 GLU A N 1
ATOM 702 C CA . GLU A 1 93 ? -4.444 5.350 9.634 1.00 95.62 93 GLU A CA 1
ATOM 703 C C . GLU A 1 93 ? -4.063 4.447 8.451 1.00 95.62 93 GLU A C 1
ATOM 705 O O . GLU A 1 93 ? -3.518 4.932 7.457 1.00 95.62 93 GLU A O 1
ATOM 710 N N . LEU A 1 94 ? -4.420 3.161 8.506 1.00 93.94 94 LEU A N 1
ATOM 711 C CA . LEU A 1 94 ? -4.152 2.205 7.428 1.00 93.94 94 LEU A CA 1
ATOM 712 C C . LEU A 1 94 ? -4.825 2.619 6.115 1.00 93.94 94 LEU A C 1
ATOM 714 O O . LEU A 1 94 ? -4.197 2.585 5.059 1.00 93.94 94 LEU A O 1
ATOM 718 N N . MET A 1 95 ? -6.068 3.101 6.164 1.00 95.25 95 MET A N 1
ATOM 719 C CA . MET A 1 95 ? -6.773 3.601 4.980 1.00 95.25 95 MET A CA 1
ATOM 720 C C . MET A 1 95 ? -6.104 4.848 4.384 1.00 95.25 95 MET A C 1
ATOM 722 O O . MET A 1 95 ? -6.041 4.998 3.160 1.00 95.25 95 MET A O 1
ATOM 726 N N . SER A 1 96 ? -5.562 5.731 5.227 1.00 96.25 96 SER A N 1
ATOM 727 C CA . SER A 1 96 ? -4.771 6.882 4.779 1.00 96.25 96 SER A CA 1
ATOM 728 C C . SER A 1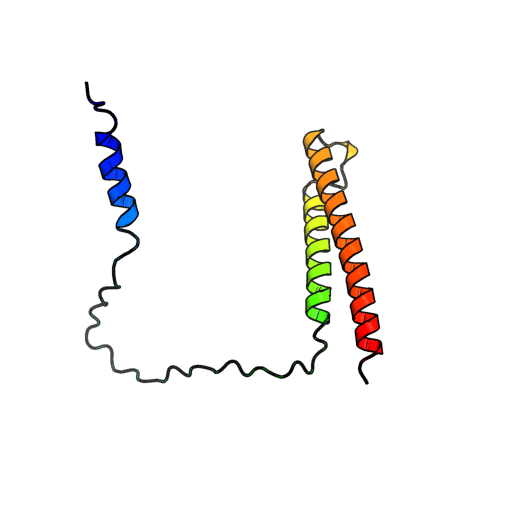 96 ? -3.489 6.437 4.066 1.00 96.25 96 SER A C 1
ATOM 730 O O . SER A 1 96 ? -3.194 6.900 2.958 1.00 96.25 96 SER A O 1
ATOM 732 N N . GLN A 1 97 ? -2.769 5.472 4.646 1.00 95.06 97 GLN A N 1
ATOM 733 C CA . GLN A 1 97 ? -1.566 4.895 4.044 1.00 95.06 97 GLN A CA 1
ATOM 734 C C . GLN A 1 97 ? -1.876 4.183 2.718 1.00 95.06 97 GLN A C 1
ATOM 736 O O . GLN A 1 97 ? -1.166 4.389 1.734 1.00 95.06 97 GLN A O 1
ATOM 741 N N . ALA A 1 98 ? -2.970 3.419 2.644 1.00 93.81 98 ALA A N 1
ATOM 742 C CA . ALA A 1 98 ? -3.408 2.748 1.421 1.00 93.81 98 ALA A CA 1
ATOM 743 C C . ALA A 1 98 ? -3.728 3.755 0.307 1.00 93.81 98 ALA A C 1
ATOM 745 O O . ALA A 1 98 ? -3.326 3.570 -0.842 1.00 93.81 98 ALA A O 1
ATOM 746 N N . LYS A 1 99 ? -4.398 4.865 0.641 1.00 95.12 99 LYS A N 1
ATOM 747 C CA . LYS A 1 99 ? -4.684 5.948 -0.311 1.00 95.12 99 LYS A CA 1
ATOM 748 C C . LYS A 1 99 ? -3.403 6.585 -0.849 1.00 95.12 99 LYS A C 1
ATOM 750 O O . LYS A 1 99 ? -3.317 6.873 -2.045 1.00 95.12 99 LYS A O 1
ATOM 755 N N . TYR A 1 100 ? -2.413 6.802 0.015 1.00 94.19 100 TYR A N 1
ATOM 756 C CA . TYR A 1 100 ? -1.105 7.301 -0.401 1.00 94.19 100 TYR A CA 1
ATOM 757 C C . TYR A 1 100 ? -0.383 6.300 -1.316 1.00 94.19 100 TYR A C 1
ATOM 759 O O . TYR A 1 100 ? 0.055 6.678 -2.403 1.00 94.19 100 TYR A O 1
ATOM 767 N N . ALA A 1 101 ? -0.337 5.022 -0.932 1.00 91.81 101 ALA A N 1
ATOM 768 C CA . ALA A 1 101 ? 0.281 3.961 -1.723 1.00 91.81 101 ALA A CA 1
ATOM 769 C C . ALA A 1 101 ? -0.363 3.828 -3.114 1.00 91.81 101 ALA A C 1
ATOM 771 O O . ALA A 1 101 ? 0.347 3.781 -4.117 1.00 91.81 101 ALA A O 1
ATOM 772 N N . ALA A 1 102 ? -1.696 3.871 -3.198 1.00 92.25 102 ALA A N 1
ATOM 773 C CA . ALA A 1 102 ? -2.416 3.848 -4.470 1.00 92.25 102 ALA A CA 1
ATOM 774 C C . ALA A 1 102 ? -2.056 5.051 -5.358 1.00 92.25 102 ALA A C 1
ATOM 776 O O . ALA A 1 102 ? -1.840 4.904 -6.561 1.00 92.25 102 ALA A O 1
ATOM 777 N N . LYS A 1 103 ? -1.949 6.253 -4.777 1.00 94.75 103 LYS A N 1
ATOM 778 C CA . LYS A 1 103 ? -1.556 7.457 -5.521 1.00 94.75 103 LYS A CA 1
ATOM 779 C C . LYS A 1 103 ? -0.148 7.326 -6.103 1.00 94.75 103 LYS A C 1
ATOM 781 O O . LYS A 1 103 ? 0.053 7.662 -7.271 1.00 94.75 103 LYS A O 1
ATOM 786 N N . GLU A 1 104 ? 0.806 6.843 -5.312 1.00 91.50 104 GLU A N 1
ATOM 787 C CA . GLU A 1 104 ? 2.175 6.625 -5.783 1.00 91.50 104 GLU A CA 1
ATOM 788 C C . GLU A 1 104 ? 2.236 5.528 -6.850 1.00 91.50 104 GLU A C 1
ATOM 790 O O . GLU A 1 104 ? 2.894 5.724 -7.872 1.00 91.50 104 GLU A O 1
ATOM 795 N N . MET A 1 105 ? 1.476 4.442 -6.697 1.00 91.88 105 MET A N 1
ATOM 796 C CA . MET A 1 105 ? 1.335 3.404 -7.721 1.00 91.88 105 MET A CA 1
ATOM 797 C C . MET A 1 105 ? 0.862 3.994 -9.060 1.00 91.88 105 MET A C 1
ATOM 799 O O . MET A 1 105 ? 1.535 3.829 -10.077 1.00 91.88 105 MET A O 1
ATOM 803 N N . PHE A 1 106 ? -0.242 4.753 -9.073 1.00 93.06 106 PHE A N 1
ATOM 804 C CA . PHE A 1 106 ? -0.763 5.366 -10.304 1.00 93.06 106 PHE A CA 1
ATOM 805 C C . PHE A 1 106 ? 0.200 6.380 -10.922 1.00 93.06 106 PHE A C 1
ATOM 807 O O . PHE A 1 106 ? 0.333 6.464 -12.147 1.00 93.06 106 PHE A O 1
ATOM 814 N N . ARG A 1 107 ? 0.877 7.171 -10.086 1.00 93.00 107 ARG A N 1
ATOM 815 C CA . ARG A 1 107 ? 1.871 8.142 -10.545 1.00 93.00 107 ARG A CA 1
ATOM 816 C C . ARG A 1 107 ? 3.036 7.441 -11.241 1.00 93.00 107 ARG A C 1
ATOM 818 O O . ARG A 1 107 ? 3.408 7.854 -12.338 1.00 93.00 107 ARG A O 1
ATOM 825 N N . ASN A 1 108 ? 3.591 6.401 -10.625 1.00 89.81 108 ASN A N 1
ATOM 826 C CA . ASN A 1 108 ? 4.735 5.674 -11.168 1.00 89.81 108 ASN A CA 1
ATOM 827 C C . ASN A 1 108 ? 4.356 4.855 -12.405 1.00 89.81 108 ASN A C 1
ATOM 829 O O . ASN A 1 108 ? 5.083 4.913 -13.392 1.00 89.81 108 ASN A O 1
ATOM 833 N N . ALA A 1 109 ? 3.179 4.222 -12.424 1.00 90.56 109 ALA A N 1
ATOM 834 C CA . ALA A 1 109 ? 2.655 3.547 -13.613 1.00 90.56 109 ALA A CA 1
ATOM 835 C C . ALA A 1 109 ? 2.599 4.478 -14.830 1.00 90.56 109 ALA A C 1
ATOM 837 O O . ALA A 1 109 ? 3.092 4.138 -15.903 1.00 90.56 109 ALA A O 1
ATOM 838 N N . ARG A 1 110 ? 2.099 5.706 -14.646 1.00 92.69 110 ARG A N 1
ATOM 839 C CA . ARG A 1 110 ? 2.047 6.709 -15.718 1.00 92.69 110 ARG A CA 1
ATOM 840 C C . ARG A 1 110 ? 3.436 7.154 -16.186 1.00 92.69 110 ARG A C 1
ATOM 842 O O . ARG A 1 110 ? 3.619 7.466 -17.361 1.00 92.69 110 ARG A O 1
ATOM 849 N N . ILE A 1 111 ? 4.408 7.261 -15.28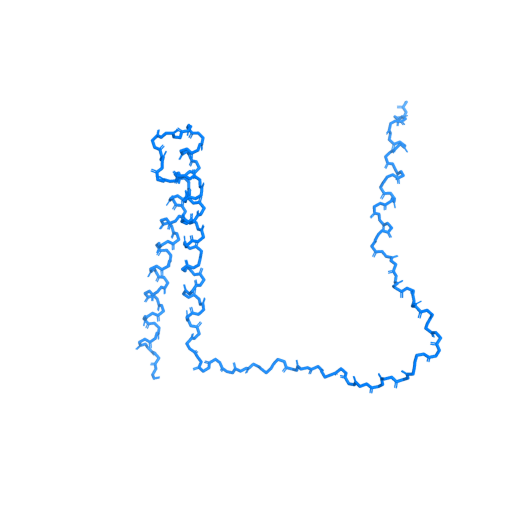0 1.00 90.44 111 ILE A N 1
ATOM 850 C CA . ILE A 1 111 ? 5.791 7.611 -15.642 1.00 90.44 111 ILE A CA 1
ATOM 851 C C . ILE A 1 111 ? 6.408 6.480 -16.467 1.00 90.44 111 ILE A C 1
ATOM 853 O O . ILE A 1 111 ? 6.973 6.744 -17.525 1.00 90.44 111 ILE A O 1
ATOM 857 N N . ILE A 1 112 ? 6.243 5.239 -16.017 1.00 88.44 112 ILE A N 1
ATOM 858 C CA . ILE A 1 112 ? 6.736 4.040 -16.696 1.00 88.44 112 ILE A CA 1
ATOM 859 C C . ILE A 1 112 ? 6.146 3.936 -18.101 1.00 88.44 112 ILE A C 1
ATOM 861 O O . ILE A 1 112 ? 6.892 3.771 -19.060 1.00 88.44 112 ILE A O 1
ATOM 865 N N . GLU A 1 113 ? 4.835 4.120 -18.249 1.00 88.25 113 GLU A N 1
ATOM 866 C CA . GLU A 1 113 ? 4.165 4.116 -19.552 1.00 88.25 113 GLU A CA 1
ATOM 867 C C . GLU A 1 113 ? 4.757 5.171 -20.501 1.00 88.25 113 GLU A C 1
ATOM 869 O O . GLU A 1 113 ? 5.103 4.868 -21.643 1.00 88.25 113 GLU A O 1
ATOM 874 N N . LYS A 1 114 ? 4.982 6.398 -20.014 1.00 89.38 114 LYS A N 1
ATOM 875 C CA . LYS A 1 114 ? 5.631 7.458 -20.804 1.00 89.38 114 LYS A CA 1
ATOM 876 C C . LYS A 1 114 ? 7.056 7.106 -21.222 1.00 89.38 114 LYS A C 1
ATOM 878 O O . LYS A 1 114 ? 7.481 7.521 -22.297 1.00 89.38 114 LYS A O 1
ATOM 883 N N . VAL A 1 115 ? 7.805 6.405 -20.373 1.00 87.88 115 VAL A N 1
ATOM 884 C CA . VAL A 1 115 ? 9.170 5.964 -20.682 1.00 87.88 115 VAL A CA 1
ATOM 885 C C . VAL A 1 115 ? 9.147 4.819 -21.695 1.00 87.88 115 VAL A C 1
ATOM 887 O O . VAL A 1 115 ? 9.919 4.859 -22.650 1.00 87.88 115 VAL A O 1
ATOM 890 N N . ARG A 1 116 ? 8.233 3.850 -21.545 1.00 84.44 116 ARG A N 1
ATOM 891 C CA . ARG A 1 116 ? 8.031 2.745 -22.497 1.00 84.44 116 ARG A CA 1
ATOM 892 C C . ARG A 1 116 ? 7.718 3.266 -23.900 1.00 84.44 116 ARG A C 1
ATOM 894 O O . ARG A 1 116 ? 8.365 2.846 -24.847 1.00 84.44 116 ARG A O 1
ATOM 901 N N . LEU A 1 117 ? 6.817 4.244 -24.021 1.00 83.00 117 LEU A N 1
ATOM 902 C CA . LEU A 1 117 ? 6.434 4.852 -25.306 1.00 83.00 117 LEU A CA 1
ATOM 903 C C . LEU A 1 117 ? 7.549 5.668 -25.984 1.00 83.00 117 LEU A C 1
ATOM 905 O O . LEU A 1 117 ? 7.429 6.008 -27.157 1.00 83.00 117 LEU A O 1
ATOM 909 N N . ARG A 1 118 ? 8.606 6.040 -25.253 1.00 81.12 118 ARG A N 1
ATOM 910 C CA . ARG A 1 118 ? 9.746 6.815 -25.776 1.00 81.12 118 ARG A CA 1
ATOM 911 C C . ARG A 1 118 ? 10.966 5.957 -26.102 1.00 81.12 118 ARG A C 1
ATOM 913 O O . ARG A 1 118 ? 11.951 6.501 -26.597 1.00 81.12 118 ARG A O 1
ATOM 920 N N . ARG A 1 119 ? 10.936 4.661 -25.788 1.00 68.56 119 ARG A N 1
ATOM 921 C CA . ARG A 1 119 ? 12.004 3.730 -26.154 1.00 68.56 119 ARG A CA 1
ATOM 922 C C . ARG A 1 119 ? 11.797 3.346 -27.638 1.00 68.56 119 ARG A C 1
ATOM 924 O O . ARG A 1 119 ? 10.689 2.917 -27.952 1.00 68.56 119 ARG A O 1
ATOM 931 N N . PRO A 1 120 ? 12.777 3.590 -28.530 1.00 56.53 120 PRO A N 1
ATOM 932 C CA . PRO A 1 120 ? 12.679 3.255 -29.954 1.00 56.53 120 PRO A CA 1
ATOM 933 C C . PRO A 1 120 ? 12.645 1.745 -30.202 1.00 56.53 120 PRO A C 1
ATOM 935 O O . PRO A 1 120 ? 13.161 0.994 -29.339 1.00 56.53 120 PRO A O 1
#